Protein AF-A0A449D7B9-F1 (afdb_monomer)

Foldseek 3Di:
DDPVVVLLLVLFAPDCPPDDQQQAARGADPVVRDGPSHHPPDRRHNPVSSVVSVVSVVVVVVVVVVVVVVVVVVLVVCLVVLVVVLVVLVVVLCVLPDQLDPDPVCVPDPHDVVSVVVVCVSPDPVNVVVNVVSVVSNVVSCVSNVVPD

Mean predicted aligned error: 8.26 Å

Secondary structure (DSSP, 8-state):
--HHHHHHHTTTBS--TT--GGG---BEEGGGTEE--PPPSBTTB-HHHHHHHHHHHHHHHHHHHHHHHHHHHHHHHHHHHHHHHHHHHHHHHHHHHS-S-S-STTTSSS--HHHHHHHHHHTSHHHHHHHHHHHHHHHHHHHHHT---

Organism: NCBI:txid33889

pLDDT: mean 89.15, std 9.4, range [40.97, 97.44]

Radius of gyration: 30.22 Å; Cα contacts (8 Å, |Δi|>4): 121; chains: 1; bounding box: 60×28×74 Å

Structure (mmCIF, N/CA/C/O backbone):
data_AF-A0A449D7B9-F1
#
_entry.id   AF-A0A449D7B9-F1
#
loop_
_atom_site.group_PDB
_atom_site.id
_atom_site.type_symbol
_atom_site.label_atom_id
_atom_site.label_alt_id
_atom_site.label_comp_id
_atom_site.label_asym_id
_atom_site.label_entity_id
_atom_site.label_seq_id
_atom_site.pdbx_PDB_ins_code
_atom_site.Cartn_x
_atom_site.Cartn_y
_atom_site.Cartn_z
_atom_site.occupancy
_atom_site.B_iso_or_equiv
_atom_site.auth_seq_id
_atom_site.auth_comp_id
_atom_site.auth_asym_id
_atom_site.auth_atom_id
_atom_site.pdbx_PDB_model_num
ATOM 1 N N . MET A 1 1 ? -14.765 -16.360 24.801 1.00 65.31 1 MET A N 1
ATOM 2 C CA . MET A 1 1 ? -14.695 -14.981 24.267 1.00 65.31 1 MET A CA 1
ATOM 3 C C . MET A 1 1 ? -14.313 -15.069 22.791 1.00 65.31 1 MET A C 1
ATOM 5 O O . MET A 1 1 ? -13.550 -15.967 22.459 1.00 65.31 1 MET A O 1
ATOM 9 N N . ASN A 1 2 ? -14.913 -14.248 21.922 1.00 84.81 2 ASN A N 1
ATOM 10 C CA . ASN A 1 2 ? -14.867 -14.382 20.455 1.00 84.81 2 ASN A CA 1
ATOM 11 C C . ASN A 1 2 ? -13.773 -13.490 19.824 1.00 84.81 2 ASN A C 1
ATOM 13 O O . ASN A 1 2 ? -13.509 -12.395 20.321 1.00 84.81 2 ASN A O 1
ATOM 17 N N . GLU A 1 3 ? -13.187 -13.916 18.701 1.00 88.12 3 GLU A N 1
ATOM 18 C CA . GLU A 1 3 ? -12.237 -13.132 17.896 1.00 88.12 3 GLU A CA 1
ATOM 19 C C . GLU A 1 3 ? -12.826 -11.778 17.471 1.00 88.12 3 GLU A C 1
ATOM 21 O O . GLU A 1 3 ? -12.148 -10.753 17.535 1.00 88.12 3 GLU A O 1
ATOM 26 N N . HIS A 1 4 ? -14.113 -11.743 17.113 1.00 90.12 4 HIS A N 1
ATOM 27 C CA . HIS A 1 4 ? -14.801 -10.497 16.770 1.00 90.12 4 HIS A CA 1
ATOM 28 C C . HIS A 1 4 ? -14.760 -9.470 17.918 1.00 90.12 4 HIS A C 1
ATOM 30 O O . HIS A 1 4 ? -14.462 -8.294 17.701 1.00 90.12 4 HIS A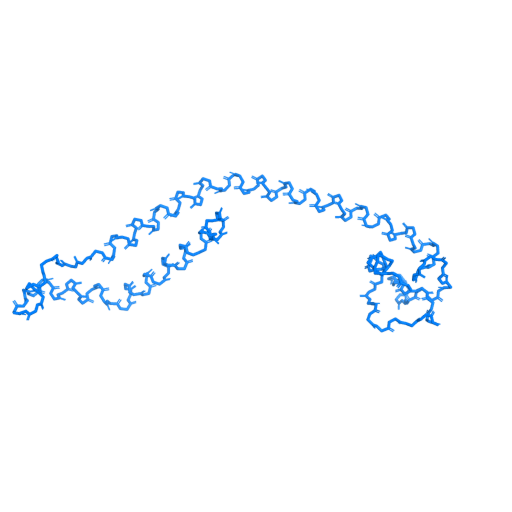 O 1
ATOM 36 N N . ASP A 1 5 ? -14.996 -9.916 19.154 1.00 90.88 5 ASP A N 1
ATOM 37 C CA . ASP A 1 5 ? -14.973 -9.042 20.332 1.00 90.88 5 ASP A CA 1
ATOM 38 C C . ASP A 1 5 ? -13.556 -8.566 20.657 1.00 90.88 5 ASP A C 1
ATOM 40 O O . ASP A 1 5 ? -13.369 -7.441 21.124 1.00 90.88 5 ASP A O 1
ATOM 44 N N . MET A 1 6 ? -12.550 -9.403 20.388 1.00 91.12 6 MET A N 1
ATOM 45 C CA . MET A 1 6 ? -11.144 -9.032 20.528 1.00 91.12 6 MET A CA 1
ATOM 46 C C . MET A 1 6 ? -10.753 -7.962 19.504 1.00 91.12 6 MET A C 1
ATOM 48 O O . MET A 1 6 ? -10.163 -6.949 19.875 1.00 91.12 6 MET A O 1
ATOM 52 N N . ARG A 1 7 ? -11.146 -8.123 18.233 1.00 92.69 7 ARG A N 1
ATOM 53 C CA . ARG A 1 7 ? -10.930 -7.110 17.185 1.00 92.69 7 ARG A CA 1
ATOM 54 C C . ARG A 1 7 ? -11.588 -5.783 17.540 1.00 92.69 7 ARG A C 1
ATOM 56 O O . ARG A 1 7 ? -10.984 -4.732 17.348 1.00 92.69 7 ARG A O 1
ATOM 63 N N . LEU A 1 8 ? -12.795 -5.829 18.103 1.00 94.50 8 LEU A N 1
ATOM 64 C CA . LEU A 1 8 ? -13.465 -4.634 18.600 1.00 94.50 8 LEU A CA 1
ATOM 65 C C . LEU A 1 8 ? -12.667 -3.985 19.744 1.00 94.50 8 LEU A C 1
ATOM 67 O O . LEU A 1 8 ? -12.449 -2.775 19.734 1.00 94.50 8 LEU A O 1
ATOM 71 N N . ALA A 1 9 ? -12.180 -4.776 20.704 1.00 93.19 9 ALA A N 1
ATOM 72 C CA . ALA A 1 9 ? -11.382 -4.284 21.828 1.00 93.19 9 ALA A CA 1
ATOM 73 C C . ALA A 1 9 ? -10.076 -3.593 21.408 1.00 93.19 9 ALA A C 1
ATOM 75 O O . ALA A 1 9 ? -9.705 -2.589 22.019 1.00 93.19 9 ALA A O 1
ATOM 76 N N . LEU A 1 10 ? -9.430 -4.043 20.329 1.00 94.38 10 LEU A N 1
ATOM 77 C CA . LEU A 1 10 ? -8.211 -3.423 19.791 1.00 94.38 10 LEU A CA 1
ATOM 78 C C . LEU A 1 10 ? -8.400 -1.965 19.335 1.00 94.38 10 LEU A C 1
ATOM 80 O O . LEU A 1 10 ? -7.425 -1.233 19.220 1.00 94.38 10 LEU A O 1
ATOM 84 N N . HIS A 1 11 ? -9.632 -1.488 19.136 1.00 94.81 11 HIS A N 1
ATOM 85 C CA . HIS A 1 11 ? -9.871 -0.067 18.850 1.00 94.81 11 HIS A CA 1
ATOM 86 C C . HIS A 1 11 ? -9.672 0.858 20.064 1.00 94.81 11 HIS A C 1
ATOM 88 O O . HIS A 1 11 ? -9.640 2.085 19.908 1.00 94.81 11 HIS A O 1
ATOM 94 N N . VAL A 1 12 ? -9.596 0.306 21.277 1.00 94.44 12 VAL A N 1
ATOM 95 C CA . VAL A 1 12 ? -9.486 1.071 22.534 1.00 94.44 12 VAL A CA 1
ATOM 96 C C . VAL A 1 12 ? -8.405 0.548 23.481 1.00 94.44 12 VAL A C 1
ATOM 98 O O . VAL A 1 12 ? -8.001 1.274 24.387 1.00 94.44 12 VAL A O 1
ATOM 101 N N . ALA A 1 13 ? -7.944 -0.687 23.304 1.00 92.38 13 ALA A N 1
ATOM 102 C CA . ALA A 1 13 ? -6.838 -1.264 24.056 1.00 92.38 13 ALA A CA 1
ATOM 103 C C . ALA A 1 13 ? -5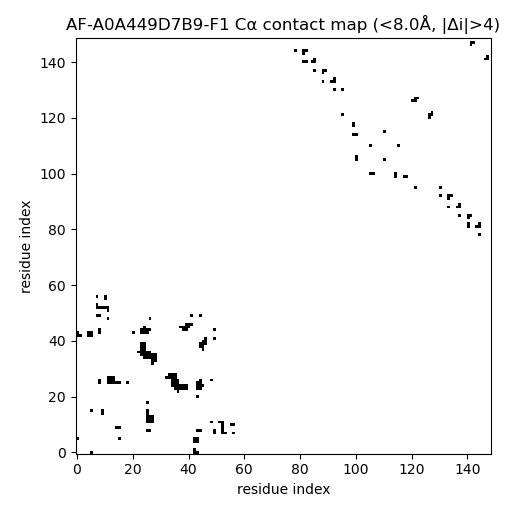.505 -1.018 23.334 1.00 92.38 13 ALA A C 1
ATOM 105 O O . ALA A 1 13 ? -5.441 -1.112 22.111 1.00 92.38 13 ALA A O 1
ATOM 106 N N . LEU A 1 14 ? -4.435 -0.749 24.089 1.00 84.19 14 LEU A N 1
ATOM 107 C CA . LEU A 1 14 ? -3.080 -0.664 23.523 1.00 84.19 14 LEU A CA 1
ATOM 108 C C . LEU A 1 14 ? -2.532 -2.044 23.147 1.00 84.19 14 LEU A C 1
ATOM 110 O O . LEU A 1 14 ? -1.877 -2.188 22.120 1.00 84.19 14 LEU A O 1
ATOM 114 N N . ARG A 1 15 ? -2.785 -3.053 23.989 1.00 82.19 15 ARG A N 1
ATOM 115 C CA . ARG A 1 15 ? -2.367 -4.445 23.787 1.00 82.19 15 ARG A CA 1
ATOM 116 C C . ARG A 1 15 ? -3.401 -5.390 24.386 1.00 82.19 15 ARG A C 1
ATOM 118 O O . ARG A 1 15 ? -3.997 -5.076 25.414 1.00 82.19 15 ARG A O 1
ATOM 125 N N . MET A 1 16 ? -3.586 -6.539 23.744 1.00 83.25 16 MET A N 1
ATOM 126 C CA . MET A 1 16 ? -4.488 -7.607 24.198 1.00 83.25 16 MET A CA 1
ATOM 127 C C . MET A 1 16 ? -3.760 -8.935 24.453 1.00 83.25 16 MET A C 1
ATOM 129 O O . MET A 1 16 ? -4.358 -9.835 25.033 1.00 83.25 16 MET A O 1
ATOM 133 N N . ASP A 1 17 ? -2.485 -9.040 24.067 1.00 81.62 17 ASP A N 1
ATOM 134 C CA . ASP A 1 17 ? -1.690 -10.278 24.106 1.00 81.62 17 ASP A CA 1
ATOM 135 C C . ASP A 1 17 ? -1.604 -10.884 25.520 1.00 81.62 17 ASP A C 1
ATOM 137 O O . ASP A 1 17 ? -1.747 -12.090 25.690 1.00 81.62 17 ASP A O 1
ATOM 141 N N . ASP A 1 18 ? -1.464 -10.032 26.543 1.00 76.56 18 ASP A N 1
ATOM 142 C CA . ASP A 1 18 ? -1.348 -10.430 27.955 1.00 76.56 18 ASP A CA 1
ATOM 143 C C . ASP A 1 18 ? -2.668 -10.275 28.735 1.00 76.56 18 ASP A C 1
ATOM 145 O O . ASP A 1 18 ? -2.687 -10.202 29.970 1.00 76.56 18 ASP A O 1
ATOM 149 N N . TYR A 1 19 ? -3.801 -10.166 28.033 1.00 82.81 19 TYR A N 1
ATOM 150 C CA . TYR A 1 19 ? -5.084 -9.913 28.675 1.00 82.81 19 TYR A CA 1
ATOM 151 C C . 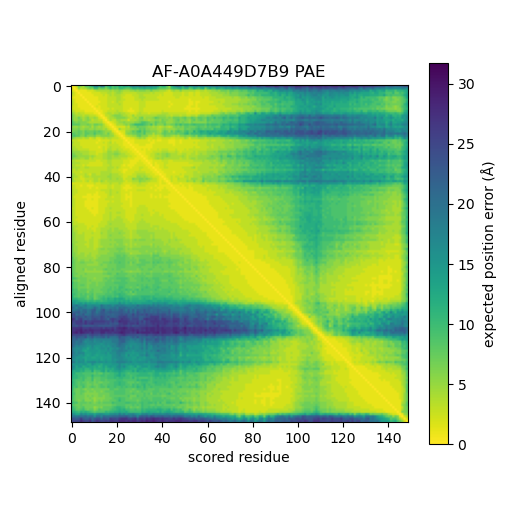TYR A 1 19 ? -5.548 -11.093 29.538 1.00 82.81 19 TYR A C 1
ATOM 153 O O . TYR A 1 19 ? -5.677 -12.227 29.075 1.00 82.81 19 TYR A O 1
ATOM 161 N N . ARG A 1 20 ? -5.909 -10.801 30.792 1.00 80.62 20 ARG A N 1
ATOM 162 C CA . ARG A 1 20 ? -6.582 -11.739 31.696 1.00 80.62 20 ARG A CA 1
ATOM 163 C C . ARG A 1 20 ? -7.938 -11.174 32.087 1.00 80.62 20 ARG A C 1
ATOM 165 O O . ARG A 1 20 ? -8.032 -9.997 32.417 1.00 80.62 20 ARG A O 1
ATOM 172 N N . VAL A 1 21 ? -8.963 -12.028 32.124 1.00 72.56 21 VAL A N 1
ATOM 173 C CA . VAL A 1 21 ? -10.344 -11.639 32.480 1.00 72.56 21 VAL A CA 1
ATOM 174 C C . VAL A 1 21 ? -10.397 -10.901 33.824 1.00 72.56 21 VAL A C 1
ATOM 176 O O . VAL A 1 21 ? -11.084 -9.893 33.945 1.00 72.56 21 VAL A O 1
ATOM 179 N N . GLY A 1 22 ? -9.590 -11.330 34.802 1.00 78.38 22 GLY A N 1
ATOM 180 C CA . GLY A 1 22 ? -9.501 -10.690 36.120 1.00 78.38 22 GLY A CA 1
ATOM 181 C C . GLY A 1 22 ? -8.917 -9.269 36.131 1.00 78.38 22 GLY A C 1
ATOM 182 O O . GLY A 1 22 ? -9.039 -8.582 37.138 1.00 78.38 22 GLY A O 1
ATOM 183 N N . ASN A 1 23 ? -8.318 -8.798 35.032 1.00 83.50 23 ASN A N 1
ATOM 184 C CA . ASN A 1 23 ? -7.779 -7.436 34.927 1.00 83.50 23 ASN A CA 1
ATOM 185 C C . ASN A 1 23 ? -8.865 -6.399 34.578 1.00 83.50 23 ASN A C 1
ATOM 187 O O . ASN A 1 23 ? -8.574 -5.204 34.495 1.00 83.50 23 ASN A O 1
ATOM 191 N N . GLY A 1 24 ? -10.105 -6.837 34.336 1.00 91.25 24 GLY A N 1
ATOM 192 C CA . GLY A 1 24 ? -11.217 -5.974 33.956 1.00 91.25 24 GLY A CA 1
ATOM 193 C C . GLY A 1 24 ? -11.109 -5.468 32.516 1.00 91.25 24 GLY A C 1
ATOM 194 O O . GLY A 1 24 ? -10.585 -6.142 31.639 1.00 91.25 24 GLY A O 1
ATOM 195 N N . CYS A 1 25 ? -11.638 -4.283 32.226 1.00 93.44 25 CYS A N 1
ATOM 196 C CA . CYS A 1 25 ? -11.639 -3.703 30.885 1.00 93.44 25 CYS A CA 1
ATOM 197 C C . CYS A 1 25 ? -10.224 -3.230 30.469 1.00 93.44 25 CYS A C 1
ATOM 199 O O . CYS A 1 25 ? -9.673 -2.347 31.137 1.00 93.44 25 CYS A O 1
ATOM 201 N N . PRO A 1 26 ? -9.674 -3.711 29.332 1.00 93.50 26 PRO A N 1
ATOM 202 C CA . PRO A 1 26 ? -8.315 -3.416 28.862 1.00 93.50 26 PRO A CA 1
ATOM 203 C C . PRO A 1 26 ? -8.177 -2.087 28.109 1.00 93.50 26 PRO A C 1
ATOM 205 O O . PRO A 1 26 ? -7.128 -1.803 27.537 1.00 93.50 26 PRO A O 1
ATOM 208 N N . ALA A 1 27 ? -9.229 -1.268 28.056 1.00 94.12 27 ALA A N 1
ATOM 209 C CA . ALA A 1 27 ? -9.158 0.015 27.369 1.00 94.12 27 ALA A CA 1
ATOM 210 C C . ALA A 1 27 ? -8.134 0.937 28.045 1.00 94.12 27 ALA A C 1
ATOM 212 O O . ALA A 1 27 ? -8.167 1.107 29.269 1.00 94.12 27 ALA A O 1
ATOM 213 N N . TRP A 1 28 ? -7.263 1.547 27.243 1.00 94.25 28 TRP A N 1
ATOM 214 C CA . TRP A 1 28 ? -6.289 2.524 27.713 1.00 94.25 28 TRP A CA 1
ATOM 215 C C . TRP A 1 28 ? -6.926 3.908 27.804 1.00 94.25 28 TRP A C 1
ATOM 217 O O . TRP A 1 28 ? -7.579 4.374 26.869 1.00 94.25 28 TRP A O 1
ATOM 227 N N . ILE A 1 29 ? -6.745 4.564 28.945 1.00 93.31 29 ILE A N 1
ATOM 228 C CA . ILE A 1 29 ? -7.228 5.918 29.193 1.00 93.31 29 ILE A CA 1
ATOM 229 C C . ILE A 1 29 ? -6.011 6.837 29.191 1.00 93.31 29 ILE A C 1
ATOM 231 O O . ILE A 1 29 ? -5.338 6.958 30.210 1.00 93.31 29 ILE A O 1
ATOM 235 N N . GLU A 1 30 ? -5.753 7.497 28.060 1.00 90.94 30 GLU A N 1
ATOM 236 C CA . GLU A 1 30 ? -4.596 8.392 27.884 1.00 90.94 30 GLU A CA 1
ATOM 237 C C . GLU A 1 30 ? -4.530 9.474 28.965 1.00 90.94 30 GLU A C 1
ATOM 239 O O . GLU A 1 30 ? -3.491 9.664 29.579 1.00 90.94 30 GLU A O 1
ATOM 244 N N . SER A 1 31 ? -5.661 10.110 29.286 1.00 92.62 31 SER A N 1
ATOM 245 C CA . SER A 1 31 ? -5.720 11.196 30.277 1.00 92.62 31 SER A CA 1
ATOM 246 C C . SER A 1 31 ? -5.353 10.779 31.705 1.00 92.62 31 SER A C 1
ATOM 248 O O . SER A 1 31 ? -5.163 11.635 32.559 1.00 92.62 31 SER A O 1
ATOM 250 N N . ALA A 1 32 ? -5.377 9.481 31.998 1.00 91.69 32 ALA A N 1
ATOM 251 C CA . ALA A 1 32 ? -5.078 8.934 33.316 1.00 91.69 32 ALA A CA 1
ATOM 252 C C . ALA A 1 32 ? -3.895 7.956 33.276 1.00 91.69 32 ALA A C 1
ATOM 254 O O . ALA A 1 32 ? -3.646 7.298 34.283 1.00 91.69 32 ALA A O 1
ATOM 255 N N . GLU A 1 33 ? -3.246 7.822 32.112 1.00 92.19 33 GLU A N 1
ATOM 256 C CA . GLU A 1 33 ? -2.115 6.929 31.837 1.00 92.19 33 GLU A CA 1
ATOM 257 C C . GLU A 1 33 ? -2.282 5.524 32.433 1.00 92.19 33 GLU A C 1
ATOM 259 O O . GLU A 1 33 ? -1.372 4.950 33.032 1.00 92.19 33 GLU A O 1
ATOM 264 N N . ARG A 1 34 ? -3.487 4.958 32.306 1.00 91.19 34 ARG A N 1
ATOM 265 C CA . ARG A 1 34 ? -3.808 3.655 32.899 1.00 91.19 34 ARG A CA 1
ATOM 266 C C . ARG A 1 34 ? -4.861 2.883 32.126 1.00 91.19 34 ARG A C 1
ATOM 268 O O . ARG A 1 34 ? -5.663 3.445 31.376 1.00 91.19 34 ARG A O 1
ATOM 275 N N . LEU A 1 35 ? -4.926 1.583 32.405 1.00 91.44 35 LEU A N 1
ATOM 276 C CA . LEU A 1 35 ? -6.035 0.732 31.984 1.00 91.44 35 LEU A CA 1
ATOM 277 C C . LEU A 1 35 ? -7.316 1.080 32.754 1.00 91.44 35 LEU A C 1
ATOM 279 O O . LEU A 1 35 ? -7.296 1.507 33.915 1.00 91.44 35 LEU A O 1
ATOM 283 N N . CYS A 1 36 ? -8.458 0.883 32.100 1.00 92.81 36 CYS A N 1
ATOM 284 C CA . CYS A 1 36 ? -9.758 1.150 32.694 1.00 92.81 36 CYS A CA 1
ATOM 285 C C . CYS A 1 36 ? -10.035 0.260 33.913 1.00 92.81 36 CYS A C 1
ATOM 287 O O . CYS A 1 36 ? -10.502 0.782 34.927 1.00 92.81 36 CYS A O 1
ATOM 289 N N . GLY A 1 37 ? -9.819 -1.053 33.789 1.00 91.44 37 GLY A N 1
ATOM 290 C CA . GLY A 1 37 ? -9.971 -2.037 34.869 1.00 91.44 37 GLY A CA 1
ATOM 291 C C . GLY A 1 37 ? -11.405 -2.298 35.349 1.00 91.44 37 GLY A C 1
ATOM 292 O O . GLY A 1 37 ? -11.608 -3.082 36.264 1.00 91.44 37 GLY A O 1
ATOM 293 N N . LYS A 1 38 ? -12.424 -1.656 34.758 1.00 93.56 38 LYS A N 1
ATOM 294 C CA . LYS A 1 38 ? -13.836 -1.879 35.127 1.00 93.56 38 LYS A CA 1
ATOM 295 C C . LYS A 1 38 ? -14.336 -3.237 34.653 1.00 93.56 38 LYS A C 1
ATOM 297 O O . LYS A 1 38 ? -13.915 -3.676 33.588 1.00 93.56 38 LYS A O 1
ATOM 302 N N . GLU A 1 39 ? -15.308 -3.808 35.358 1.00 93.12 39 GLU A N 1
ATOM 303 C CA . GLU A 1 39 ? -15.916 -5.088 34.987 1.00 93.12 39 GLU A CA 1
ATOM 304 C C . GLU A 1 39 ? -16.379 -5.103 33.512 1.00 93.12 39 GLU A C 1
ATOM 306 O O . GLU A 1 39 ? -17.099 -4.185 33.075 1.00 93.12 39 GLU A O 1
ATOM 311 N N . PRO A 1 40 ? -15.938 -6.088 32.710 1.00 91.56 40 PRO A N 1
ATOM 312 C CA . PRO A 1 40 ? -16.407 -6.266 31.348 1.00 91.56 40 PRO A CA 1
ATOM 313 C C . PRO A 1 40 ? -17.885 -6.655 31.343 1.00 91.56 40 PRO A C 1
ATOM 315 O O . PRO A 1 40 ? -18.310 -7.569 32.035 1.00 91.56 40 PRO A O 1
ATOM 318 N N . VAL A 1 41 ? -18.684 -5.956 30.539 1.00 89.19 41 VAL A N 1
ATOM 319 C CA . VAL A 1 41 ? -20.124 -6.244 30.392 1.00 89.19 41 VAL A CA 1
ATOM 320 C C . VAL A 1 41 ? -20.413 -6.844 29.017 1.00 89.19 41 VAL A C 1
ATOM 322 O O . VAL A 1 41 ? -21.380 -7.579 28.844 1.00 89.19 41 VAL A O 1
ATOM 325 N N 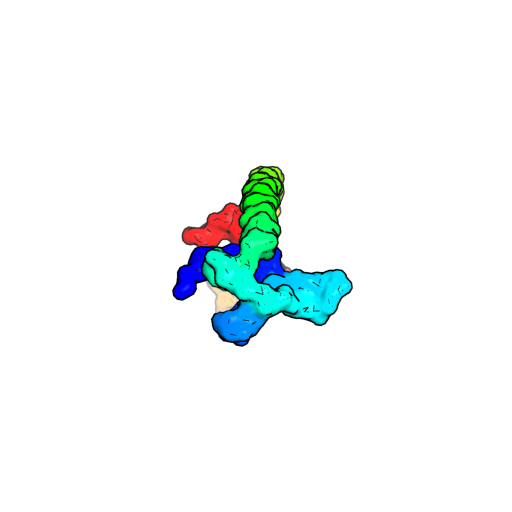. ARG A 1 42 ? -19.586 -6.526 28.012 1.00 86.88 42 ARG A N 1
ATOM 326 C CA . ARG A 1 42 ? -19.751 -6.979 26.628 1.00 86.88 42 ARG A CA 1
ATOM 327 C C . ARG A 1 42 ? -18.409 -7.443 26.083 1.00 86.88 42 ARG A C 1
ATOM 329 O O . ARG A 1 42 ? -17.557 -6.620 25.735 1.00 86.88 42 ARG A O 1
ATOM 336 N N . GLY A 1 43 ? -18.227 -8.760 26.032 1.00 88.88 43 GLY A N 1
ATOM 337 C CA . GLY A 1 43 ? -16.953 -9.370 25.663 1.00 88.88 43 GLY A CA 1
ATOM 338 C C . GLY A 1 43 ? -15.846 -8.917 26.616 1.00 88.88 43 GLY A C 1
ATOM 339 O O . GLY A 1 43 ? -15.959 -9.077 27.825 1.00 88.88 43 GLY A O 1
ATOM 340 N N . TYR A 1 44 ? -14.803 -8.297 26.067 1.00 90.75 44 TYR A N 1
ATOM 341 C CA . TYR A 1 44 ? -13.639 -7.818 26.819 1.00 90.75 44 TYR A CA 1
ATOM 342 C C . TYR A 1 44 ? -13.820 -6.420 27.440 1.00 90.75 44 TYR A C 1
ATOM 344 O O . TYR A 1 44 ? -12.964 -5.960 28.193 1.00 90.75 44 TYR A O 1
ATOM 352 N N . LEU A 1 45 ? -14.893 -5.691 27.111 1.00 93.56 45 LEU A N 1
ATOM 353 C CA . LEU A 1 45 ? -15.015 -4.262 27.416 1.00 93.56 45 LEU A CA 1
ATOM 354 C C . LEU A 1 45 ? -16.146 -3.952 28.402 1.00 93.56 45 LEU A C 1
ATOM 356 O O . LEU A 1 45 ? -17.211 -4.573 28.402 1.00 93.56 45 LEU A O 1
ATOM 360 N N . CYS A 1 46 ? -15.954 -2.898 29.199 1.00 94.81 46 CYS A N 1
ATOM 361 C CA . CYS A 1 46 ? -17.055 -2.272 29.927 1.00 94.81 46 CYS A CA 1
ATOM 362 C C . CYS A 1 46 ? -17.955 -1.484 28.953 1.00 94.81 46 CYS A C 1
ATOM 364 O O . CYS A 1 46 ? -17.516 -1.077 27.874 1.00 94.81 46 CYS A O 1
ATOM 366 N N . ASN A 1 47 ? -19.208 -1.215 29.336 1.00 95.50 47 ASN A N 1
ATOM 367 C CA . ASN A 1 47 ? -20.215 -0.623 28.440 1.00 95.50 47 ASN A CA 1
ATOM 368 C C . ASN A 1 47 ? -19.754 0.686 27.755 1.00 95.50 47 ASN A C 1
ATOM 370 O O . ASN A 1 47 ? -19.957 0.884 26.558 1.00 95.50 47 ASN A O 1
ATOM 374 N N . ARG A 1 48 ? -19.055 1.565 28.491 1.00 95.56 48 ARG A N 1
ATOM 375 C CA . ARG A 1 48 ? -18.512 2.822 27.942 1.00 95.56 48 ARG A CA 1
ATOM 376 C C . ARG A 1 48 ? -17.515 2.563 26.812 1.00 95.56 48 ARG A C 1
ATOM 378 O O . ARG A 1 48 ? -17.637 3.157 25.745 1.00 95.56 48 ARG A O 1
ATOM 385 N N . HIS A 1 49 ? -16.528 1.703 27.052 1.00 96.12 49 HIS A N 1
ATOM 386 C CA . HIS A 1 49 ? -15.468 1.448 26.079 1.00 96.12 49 HIS A CA 1
ATOM 387 C C . HIS A 1 49 ? -15.940 0.585 24.918 1.00 96.12 49 HIS A C 1
ATOM 389 O O . HIS A 1 49 ? -15.458 0.781 23.810 1.00 96.12 49 HIS A O 1
ATOM 395 N N . HIS A 1 50 ? -16.938 -0.272 25.131 1.00 96.44 50 HIS A N 1
ATOM 396 C CA . HIS A 1 50 ? -17.626 -0.956 24.043 1.00 96.44 50 HIS A CA 1
ATOM 397 C C . HIS A 1 50 ? -18.238 0.046 23.053 1.00 96.44 50 HIS A C 1
ATOM 399 O O . HIS A 1 50 ? -17.944 -0.009 21.863 1.00 96.44 50 HIS A O 1
ATOM 405 N N . ASN A 1 51 ? -19.000 1.033 23.535 1.00 96.38 51 ASN A N 1
ATOM 406 C CA . ASN A 1 51 ? -19.607 2.042 22.659 1.00 96.38 51 ASN A CA 1
ATOM 407 C C . ASN A 1 51 ? -18.562 2.906 21.933 1.00 96.38 51 ASN A C 1
ATOM 409 O O . ASN A 1 51 ? -18.750 3.258 20.770 1.00 96.38 51 ASN A O 1
ATOM 413 N N . VAL A 1 52 ? -17.452 3.246 22.598 1.00 96.50 52 VAL A N 1
ATOM 414 C CA . VAL A 1 52 ? -16.339 3.972 21.959 1.00 96.50 52 VAL A CA 1
ATOM 415 C C . VAL A 1 52 ? -15.674 3.115 20.882 1.00 96.50 52 VAL A C 1
ATOM 417 O O . VAL A 1 52 ? -15.415 3.616 19.791 1.00 96.50 52 VAL A O 1
ATOM 420 N N . ALA A 1 53 ? -15.431 1.834 21.163 1.00 96.75 53 ALA A N 1
ATOM 421 C CA . ALA A 1 53 ? -14.836 0.903 20.215 1.00 96.75 53 ALA A CA 1
ATOM 422 C C . ALA A 1 53 ? -15.700 0.739 18.958 1.00 96.75 53 ALA A C 1
ATOM 424 O O . ALA A 1 53 ? -15.172 0.849 17.857 1.00 96.75 53 ALA A O 1
ATOM 425 N N . VAL A 1 54 ? -17.022 0.589 19.108 1.00 96.69 54 VAL A N 1
ATOM 426 C CA . VAL A 1 54 ? -17.959 0.495 17.972 1.00 96.69 54 VAL A CA 1
ATOM 427 C C . VAL A 1 54 ? -17.891 1.748 17.097 1.00 96.69 54 VAL A C 1
ATOM 429 O O . VAL A 1 54 ? -17.749 1.645 15.881 1.00 96.69 54 VAL A O 1
ATOM 432 N N . LYS A 1 55 ? -17.906 2.943 17.704 1.00 97.06 55 LYS A N 1
ATOM 433 C CA . LYS A 1 55 ? -17.783 4.205 16.954 1.00 97.06 55 LYS A CA 1
ATOM 434 C C . LYS A 1 55 ? -16.445 4.317 16.217 1.00 97.06 55 LYS A C 1
ATOM 436 O O . LYS A 1 55 ? -16.406 4.752 15.070 1.00 97.06 55 LYS A O 1
ATOM 441 N N . ARG A 1 56 ? -15.340 3.926 16.863 1.00 97.12 56 ARG A N 1
ATOM 442 C CA . ARG A 1 56 ? -14.002 3.930 16.246 1.00 97.12 56 ARG A CA 1
ATOM 443 C C . ARG A 1 56 ? -13.900 2.923 15.103 1.00 97.12 56 ARG A C 1
ATOM 445 O O . ARG A 1 56 ? -13.296 3.245 14.086 1.00 97.12 56 ARG A O 1
ATOM 452 N N . GLN A 1 57 ? -14.509 1.750 15.248 1.00 96.94 57 GLN A N 1
ATOM 453 C CA . GLN A 1 57 ? -14.571 0.740 14.196 1.00 96.94 57 GLN A CA 1
ATOM 454 C C . GLN A 1 57 ? -15.323 1.263 12.971 1.00 96.94 57 GLN A C 1
ATOM 456 O O . GLN A 1 57 ? -14.806 1.175 11.863 1.00 96.94 57 GLN A O 1
ATOM 461 N N . GLN A 1 58 ? -16.506 1.851 13.166 1.00 96.62 58 GLN A N 1
ATOM 462 C CA . GLN A 1 58 ? -17.295 2.442 12.080 1.00 96.62 58 GLN A CA 1
ATOM 463 C C . GLN A 1 58 ? -16.498 3.514 11.331 1.00 96.62 58 GLN A C 1
ATOM 465 O O . GLN A 1 58 ? -16.338 3.424 10.117 1.00 96.62 58 GLN A O 1
ATOM 470 N N . LYS A 1 59 ? -15.884 4.450 12.065 1.00 97.06 59 LYS A N 1
ATOM 471 C CA . LYS A 1 59 ? -15.018 5.474 11.472 1.00 97.06 59 LYS A CA 1
ATOM 472 C C . LYS A 1 59 ? -13.835 4.868 10.706 1.00 97.06 59 LYS A C 1
ATOM 474 O O . LYS A 1 59 ? -13.518 5.310 9.607 1.00 97.06 59 LYS A O 1
ATOM 479 N N . ALA A 1 60 ? -13.190 3.838 11.253 1.00 95.44 60 ALA A N 1
ATOM 480 C CA . ALA A 1 60 ? -12.077 3.168 10.584 1.00 95.44 60 ALA A CA 1
ATOM 481 C C . ALA A 1 60 ? -12.505 2.491 9.269 1.00 95.44 60 ALA A C 1
ATOM 483 O O . ALA A 1 60 ? -11.739 2.506 8.304 1.00 95.44 60 ALA A O 1
ATOM 484 N N . LEU A 1 61 ? -13.716 1.924 9.216 1.00 95.94 61 LEU A N 1
ATOM 485 C CA . LEU A 1 61 ? -14.291 1.346 7.998 1.00 95.94 61 LEU A CA 1
ATOM 486 C C . LEU A 1 61 ? -14.590 2.423 6.947 1.00 95.94 61 LEU A C 1
ATOM 488 O O . LEU A 1 61 ? -14.243 2.241 5.781 1.00 95.94 61 LEU A O 1
ATOM 492 N N . GLU A 1 62 ? -15.163 3.556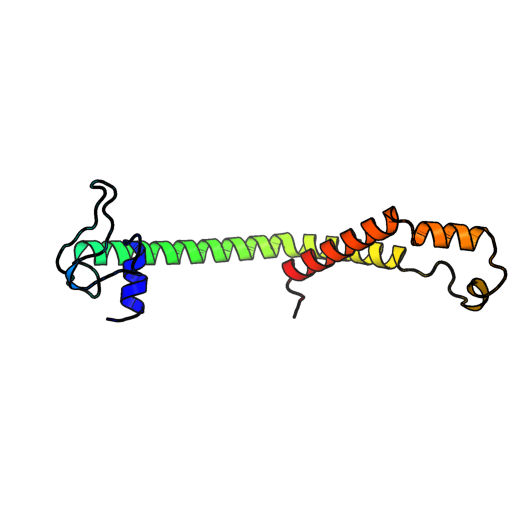 7.354 1.00 96.00 62 GLU A N 1
ATOM 493 C CA . GLU A 1 62 ? -15.408 4.706 6.472 1.00 96.00 62 GLU A CA 1
ATOM 494 C C . GLU A 1 62 ? -14.097 5.249 5.884 1.00 96.00 62 GLU A C 1
ATOM 496 O O . GLU A 1 62 ? -13.966 5.403 4.669 1.00 96.00 62 GLU A O 1
ATOM 501 N N . GLU A 1 63 ? -13.076 5.459 6.720 1.00 95.81 63 GLU A N 1
ATOM 502 C CA . GLU A 1 63 ? -11.749 5.894 6.274 1.00 95.81 63 GLU A CA 1
ATOM 503 C C . GLU A 1 63 ? -11.067 4.861 5.368 1.00 95.81 63 GLU A C 1
ATOM 505 O O . GLU A 1 63 ? -10.364 5.220 4.423 1.00 95.81 63 GLU A O 1
ATOM 510 N N . ALA A 1 64 ? -11.233 3.565 5.646 1.00 95.00 64 ALA A N 1
ATOM 511 C CA . ALA A 1 64 ? -10.712 2.506 4.788 1.00 95.00 64 ALA A CA 1
ATOM 512 C C . ALA A 1 64 ? -11.376 2.530 3.404 1.00 95.00 64 ALA A C 1
ATOM 514 O O . ALA A 1 64 ? -10.666 2.437 2.403 1.00 95.00 64 ALA A O 1
ATOM 515 N N . ALA A 1 65 ? -12.696 2.721 3.341 1.00 94.94 65 ALA A N 1
ATOM 516 C CA . ALA A 1 65 ? -13.430 2.837 2.086 1.00 94.94 65 ALA A CA 1
ATOM 517 C C . ALA A 1 65 ? -12.999 4.073 1.280 1.00 94.94 65 ALA A C 1
ATOM 519 O O . ALA A 1 65 ? -12.738 3.962 0.082 1.00 94.94 65 ALA A O 1
ATOM 520 N N . THR A 1 66 ? -12.849 5.233 1.928 1.00 96.00 66 THR A N 1
ATOM 521 C CA . THR A 1 66 ? -12.353 6.455 1.272 1.00 96.00 66 THR A CA 1
ATOM 522 C C . THR A 1 66 ? -10.937 6.261 0.735 1.00 96.00 66 THR A C 1
ATOM 524 O O . THR A 1 66 ? -10.700 6.488 -0.449 1.00 96.00 66 THR A O 1
ATOM 527 N N . ARG A 1 67 ? -10.014 5.731 1.551 1.00 95.00 67 ARG A N 1
ATOM 528 C CA . ARG A 1 67 ? -8.640 5.437 1.110 1.00 95.00 67 ARG A CA 1
ATOM 529 C C . ARG A 1 67 ? -8.599 4.438 -0.043 1.00 95.00 67 ARG A C 1
ATOM 531 O O . ARG A 1 67 ? -7.746 4.564 -0.914 1.00 95.00 67 ARG A O 1
ATOM 538 N N . ALA A 1 68 ? -9.479 3.437 -0.057 1.00 94.31 68 ALA A N 1
ATOM 539 C CA . ALA A 1 68 ? -9.561 2.484 -1.160 1.00 94.31 68 ALA A CA 1
ATOM 540 C C . ALA A 1 68 ? -9.969 3.181 -2.469 1.00 94.31 68 ALA A C 1
ATOM 542 O O . ALA A 1 68 ? -9.286 3.011 -3.478 1.00 94.31 68 ALA A O 1
ATOM 543 N N . ARG A 1 69 ? -10.999 4.038 -2.428 1.00 94.00 69 ARG A N 1
ATOM 544 C CA . ARG A 1 69 ? -11.445 4.837 -3.585 1.00 94.00 69 ARG A CA 1
ATOM 545 C C . ARG A 1 69 ? -10.362 5.789 -4.086 1.00 94.00 69 ARG A C 1
ATOM 547 O O . ARG A 1 69 ? -10.134 5.887 -5.286 1.00 94.00 69 ARG A O 1
ATOM 554 N N . GLU A 1 70 ? -9.662 6.468 -3.179 1.00 94.62 70 GLU A N 1
ATOM 555 C CA . GLU A 1 70 ? -8.553 7.360 -3.535 1.00 94.62 70 GLU A CA 1
ATOM 556 C C . GLU A 1 70 ? -7.396 6.604 -4.195 1.00 94.62 70 GLU A C 1
ATOM 558 O O . GLU A 1 70 ? -6.848 7.071 -5.194 1.00 94.62 70 GLU A O 1
ATOM 563 N N . ARG A 1 71 ? -7.038 5.420 -3.678 1.00 92.19 71 ARG A N 1
ATOM 564 C CA . ARG A 1 71 ? -6.009 4.560 -4.286 1.00 92.19 71 ARG A CA 1
ATOM 565 C C . ARG A 1 71 ? -6.417 4.089 -5.675 1.00 92.19 71 ARG A C 1
ATOM 567 O O . ARG A 1 71 ? -5.581 4.097 -6.574 1.00 92.19 71 ARG A O 1
ATOM 574 N N . GLU A 1 72 ? -7.672 3.691 -5.854 1.00 92.62 72 GLU A N 1
ATOM 575 C CA . GLU A 1 72 ? -8.204 3.273 -7.151 1.00 92.62 72 GLU A CA 1
ATOM 576 C C . GLU A 1 72 ? -8.183 4.428 -8.159 1.00 92.62 72 GLU A C 1
ATOM 578 O O . GLU A 1 72 ? -7.645 4.278 -9.254 1.00 92.62 72 GLU A O 1
ATOM 583 N N . ALA A 1 73 ? -8.655 5.613 -7.764 1.00 94.62 73 ALA A N 1
ATOM 584 C CA . ALA A 1 73 ? -8.614 6.809 -8.602 1.00 94.62 73 ALA A CA 1
ATOM 585 C C . ALA A 1 73 ? -7.173 7.225 -8.949 1.00 94.62 73 ALA A C 1
ATOM 587 O O . ALA A 1 73 ? -6.869 7.563 -10.096 1.00 94.62 73 ALA A O 1
ATOM 588 N N . TYR A 1 74 ? -6.257 7.166 -7.977 1.00 93.44 74 TYR A N 1
ATOM 589 C CA . TYR A 1 74 ? -4.835 7.422 -8.199 1.00 93.44 74 TYR A CA 1
ATOM 590 C C . TYR A 1 74 ? -4.239 6.431 -9.202 1.00 93.44 74 TYR A C 1
ATOM 592 O O . TYR A 1 74 ? -3.558 6.850 -10.140 1.00 93.44 74 TYR A O 1
ATOM 600 N N . ARG A 1 75 ? -4.526 5.134 -9.031 1.00 93.00 75 ARG A N 1
ATOM 601 C CA . ARG A 1 75 ? -4.085 4.069 -9.936 1.00 93.00 75 ARG A CA 1
ATOM 602 C C . ARG A 1 75 ? -4.624 4.304 -11.340 1.00 93.00 75 ARG A C 1
ATOM 604 O O . ARG A 1 75 ? -3.833 4.305 -12.271 1.00 93.00 75 ARG A O 1
ATOM 611 N N . ALA A 1 76 ? -5.917 4.579 -11.497 1.00 93.12 76 ALA A N 1
ATOM 612 C CA . ALA A 1 76 ? -6.525 4.860 -12.797 1.00 93.12 76 ALA A CA 1
ATOM 613 C C . ALA A 1 76 ? -5.846 6.043 -13.509 1.00 93.12 76 ALA A C 1
ATOM 615 O O . ALA A 1 76 ? -5.561 5.970 -14.702 1.00 93.12 76 ALA A O 1
ATOM 616 N N . ARG A 1 77 ? -5.509 7.106 -12.765 1.00 95.44 77 ARG A N 1
ATOM 617 C CA . ARG A 1 77 ? -4.792 8.271 -13.301 1.00 95.44 77 ARG A CA 1
ATOM 618 C C . ARG A 1 77 ? -3.345 7.957 -13.697 1.00 95.44 77 ARG A C 1
ATOM 620 O O . ARG A 1 77 ? -2.862 8.509 -14.679 1.00 95.44 77 ARG A O 1
ATOM 627 N N . LYS A 1 78 ? -2.640 7.129 -12.921 1.00 95.50 78 LYS A N 1
ATOM 628 C CA . LYS A 1 78 ? -1.211 6.827 -13.121 1.00 95.50 78 LYS A CA 1
ATOM 629 C C . LYS A 1 78 ? -0.932 5.648 -14.047 1.00 95.50 78 LYS A C 1
ATOM 631 O O . LYS A 1 78 ? 0.140 5.592 -14.634 1.00 95.50 78 LYS A O 1
ATOM 636 N N . LEU A 1 79 ? -1.897 4.757 -14.239 1.00 94.81 79 LEU A N 1
ATOM 637 C CA . LEU A 1 79 ? -1.783 3.601 -15.122 1.00 94.81 79 LEU A CA 1
ATOM 638 C C . LEU A 1 79 ? -1.268 3.933 -16.538 1.00 94.81 79 LEU A C 1
ATOM 640 O O . LEU A 1 79 ? -0.349 3.247 -16.981 1.00 94.81 79 LEU A O 1
ATOM 644 N N . PRO A 1 80 ? -1.785 4.952 -17.260 1.00 95.94 80 PRO A N 1
ATOM 645 C CA . PRO A 1 80 ? -1.266 5.274 -18.591 1.00 95.94 80 PRO A CA 1
ATOM 646 C C . PRO A 1 80 ? 0.187 5.765 -18.560 1.00 95.94 80 PRO A C 1
ATOM 648 O O . PRO A 1 80 ? 0.959 5.435 -19.454 1.00 95.94 80 PRO A O 1
ATOM 651 N N . GLU A 1 81 ? 0.574 6.515 -17.526 1.00 95.94 81 GLU A N 1
ATOM 652 C CA . GLU A 1 81 ? 1.948 6.994 -17.335 1.00 95.94 81 GLU A CA 1
ATOM 653 C C . GLU A 1 81 ? 2.905 5.826 -17.084 1.00 95.94 81 GLU A C 1
ATOM 655 O O . GLU A 1 81 ? 3.935 5.732 -17.746 1.00 95.94 81 GLU A O 1
ATOM 660 N N . TRP A 1 82 ? 2.539 4.894 -16.198 1.00 96.62 82 TRP A N 1
ATOM 661 C CA . TRP A 1 82 ? 3.343 3.700 -15.925 1.00 96.62 82 TRP A CA 1
ATOM 662 C C . TRP A 1 82 ? 3.492 2.806 -17.153 1.00 96.62 82 TRP A C 1
ATOM 664 O O . TRP A 1 82 ? 4.593 2.339 -17.423 1.00 96.62 82 TRP A O 1
ATOM 674 N N . LYS A 1 83 ? 2.421 2.612 -17.934 1.00 95.81 83 LYS A N 1
ATOM 675 C CA . LYS A 1 83 ? 2.489 1.860 -19.197 1.00 95.81 83 LYS A CA 1
ATOM 676 C C . LYS A 1 83 ? 3.409 2.537 -20.210 1.00 95.81 83 LYS A C 1
ATOM 678 O O . LYS A 1 83 ? 4.245 1.875 -20.810 1.00 95.81 83 LYS A O 1
ATOM 683 N N . ALA A 1 84 ? 3.297 3.854 -20.372 1.00 96.94 84 ALA A N 1
ATOM 684 C CA . ALA A 1 84 ? 4.168 4.597 -21.276 1.00 96.94 84 ALA A CA 1
ATOM 685 C C . ALA A 1 84 ? 5.643 4.542 -20.844 1.00 96.94 84 ALA A C 1
ATOM 687 O O . ALA A 1 84 ? 6.528 4.506 -21.696 1.00 96.94 84 ALA A O 1
ATOM 688 N N . GLU A 1 85 ? 5.921 4.545 -19.540 1.00 96.31 85 GLU A N 1
ATOM 689 C CA . GLU A 1 85 ? 7.284 4.397 -19.031 1.00 96.31 85 GLU A CA 1
ATOM 690 C C . GLU A 1 85 ? 7.814 2.973 -19.225 1.00 96.31 85 GLU A C 1
ATOM 692 O O . GLU A 1 85 ? 8.950 2.806 -19.664 1.00 96.31 85 GLU A O 1
ATOM 697 N N . LEU A 1 86 ? 6.974 1.957 -19.006 1.00 96.69 86 LEU A N 1
ATOM 698 C CA . LEU A 1 86 ? 7.326 0.559 -19.246 1.00 96.69 86 LEU A CA 1
ATOM 699 C C . LEU A 1 86 ? 7.729 0.329 -20.708 1.00 96.69 86 LEU A C 1
ATOM 701 O O . LEU A 1 86 ? 8.765 -0.278 -20.963 1.00 96.69 86 LEU A O 1
ATOM 705 N N . GLU A 1 87 ? 6.986 0.891 -21.664 1.00 96.88 87 GLU A N 1
ATOM 706 C CA . GLU A 1 87 ? 7.336 0.834 -23.091 1.00 96.88 87 GLU A CA 1
ATOM 707 C C . GLU A 1 87 ? 8.712 1.453 -23.386 1.00 96.88 87 GLU A C 1
ATOM 709 O O . GLU A 1 87 ? 9.506 0.898 -24.147 1.00 96.88 87 GLU A O 1
ATOM 714 N N . LYS A 1 88 ? 9.053 2.584 -22.751 1.00 97.44 88 LYS A N 1
ATOM 715 C CA . LYS A 1 88 ? 10.387 3.191 -22.909 1.00 97.44 88 LYS A CA 1
ATOM 716 C C . LYS A 1 88 ? 11.483 2.311 -22.321 1.00 97.44 88 LYS A C 1
ATOM 718 O O . LYS A 1 88 ? 12.548 2.190 -22.929 1.00 97.44 88 LYS A O 1
ATOM 723 N N . VAL A 1 89 ? 11.242 1.734 -21.144 1.00 97.06 89 VAL A N 1
ATOM 724 C CA . VAL A 1 89 ? 12.186 0.828 -20.480 1.00 97.06 89 VAL A CA 1
ATOM 725 C C . VAL A 1 89 ? 12.409 -0.413 -21.343 1.00 97.06 89 VAL A C 1
ATOM 727 O O . VAL A 1 89 ? 13.563 -0.752 -21.603 1.00 97.06 89 VAL A O 1
ATOM 730 N N . ASN A 1 90 ? 11.342 -1.012 -21.878 1.00 96.06 90 ASN A N 1
ATOM 731 C CA . ASN A 1 90 ? 11.407 -2.151 -22.794 1.00 96.06 90 ASN A CA 1
ATOM 732 C C . ASN A 1 90 ? 12.216 -1.824 -24.049 1.00 96.06 90 ASN A C 1
ATOM 734 O O . ASN A 1 90 ? 13.177 -2.526 -24.360 1.00 96.06 90 ASN A O 1
ATOM 738 N N . ALA A 1 91 ? 11.925 -0.703 -24.712 1.00 96.62 91 ALA A N 1
ATOM 739 C CA . ALA A 1 91 ? 12.675 -0.280 -25.893 1.00 96.62 91 ALA A CA 1
ATOM 740 C C . ALA A 1 91 ? 14.172 -0.041 -25.597 1.00 96.62 91 ALA A C 1
ATOM 742 O O . ALA A 1 91 ? 15.034 -0.279 -26.447 1.00 96.62 91 ALA A O 1
ATOM 743 N N . GLU A 1 92 ? 14.511 0.447 -24.401 1.00 95.50 92 GLU A N 1
ATOM 744 C CA . GLU A 1 92 ? 15.895 0.696 -23.987 1.00 95.50 92 GLU A CA 1
ATOM 745 C C . GLU A 1 92 ? 16.638 -0.601 -23.609 1.00 95.50 92 GLU A C 1
ATOM 747 O O . GLU A 1 92 ? 17.843 -0.702 -23.882 1.00 95.50 92 GLU A O 1
ATOM 752 N N . ILE A 1 93 ? 15.928 -1.581 -23.032 1.00 94.94 93 ILE A N 1
ATOM 753 C CA . ILE A 1 93 ? 16.404 -2.953 -22.798 1.00 94.94 93 ILE A CA 1
ATOM 754 C C . ILE A 1 93 ? 16.687 -3.626 -24.140 1.00 94.94 93 ILE A C 1
ATOM 756 O O . ILE A 1 93 ? 17.829 -4.012 -24.383 1.00 94.94 93 ILE A O 1
ATOM 760 N N . GLU A 1 94 ? 15.707 -3.677 -25.046 1.00 92.75 94 GLU A N 1
ATOM 761 C CA . GLU A 1 94 ? 15.849 -4.288 -26.374 1.00 92.75 94 GLU A CA 1
ATOM 762 C C . GLU A 1 94 ? 17.027 -3.693 -27.145 1.00 92.75 94 GLU A C 1
ATOM 764 O O . GLU A 1 94 ? 17.852 -4.414 -27.701 1.00 92.75 94 GLU A O 1
ATOM 769 N N . ARG A 1 95 ? 17.161 -2.362 -27.138 1.00 90.69 95 ARG A N 1
ATOM 770 C CA . ARG A 1 95 ? 18.271 -1.667 -27.802 1.00 90.69 95 ARG A CA 1
ATOM 771 C C . ARG A 1 95 ? 19.642 -2.113 -27.289 1.00 90.69 95 ARG A C 1
ATOM 773 O O . ARG A 1 95 ? 20.595 -2.126 -28.065 1.00 90.69 95 ARG A O 1
ATOM 780 N N . ARG A 1 96 ? 19.768 -2.416 -25.996 1.00 88.75 96 ARG A N 1
ATOM 781 C CA . ARG A 1 96 ? 21.037 -2.825 -25.371 1.00 88.75 96 ARG A CA 1
ATOM 782 C C . ARG A 1 96 ? 21.297 -4.314 -25.423 1.00 88.75 96 ARG A C 1
ATOM 784 O O . ARG A 1 96 ? 22.463 -4.694 -25.422 1.00 88.75 96 ARG A O 1
ATOM 791 N N . ASP A 1 97 ? 20.242 -5.112 -25.457 1.00 86.06 97 ASP A N 1
ATOM 792 C CA . ASP A 1 97 ? 20.333 -6.565 -25.552 1.00 86.06 97 ASP A CA 1
ATOM 793 C C . ASP A 1 97 ? 20.624 -7.035 -26.987 1.00 86.06 97 ASP A C 1
ATOM 795 O O . ASP A 1 97 ? 21.043 -8.169 -27.215 1.00 86.06 97 ASP A O 1
ATOM 799 N N . GLN A 1 98 ? 20.473 -6.146 -27.980 1.00 82.81 98 GLN A N 1
ATOM 800 C CA . GLN A 1 98 ? 20.814 -6.464 -29.362 1.00 82.81 98 GLN A CA 1
ATOM 801 C C . GLN A 1 98 ? 22.261 -6.971 -29.498 1.00 82.81 98 GLN A C 1
ATOM 803 O O . GLN A 1 98 ? 23.212 -6.296 -29.082 1.00 82.81 98 GLN A O 1
ATOM 808 N N . PRO A 1 99 ? 22.464 -8.127 -30.159 1.00 78.88 99 PRO A N 1
ATOM 809 C CA . PRO A 1 99 ? 23.795 -8.665 -30.359 1.00 78.88 99 PRO A CA 1
ATOM 810 C C . PRO A 1 99 ? 24.605 -7.728 -31.261 1.00 78.88 99 PRO A C 1
ATOM 812 O O . PRO A 1 99 ? 24.129 -7.264 -32.298 1.00 78.88 99 PRO A O 1
ATOM 815 N N . VAL A 1 100 ? 25.866 -7.488 -30.885 1.00 79.19 100 VAL A N 1
ATOM 816 C CA . VAL A 1 100 ? 26.793 -6.597 -31.614 1.00 79.19 100 VAL A CA 1
ATOM 817 C C . VAL A 1 100 ? 26.938 -6.994 -33.089 1.00 79.19 100 VAL A C 1
ATOM 819 O O . VAL A 1 100 ? 27.120 -6.131 -33.950 1.00 79.19 100 VAL A O 1
ATOM 822 N N . VAL A 1 101 ? 26.846 -8.293 -33.375 1.00 77.62 101 VAL A N 1
ATOM 823 C CA . VAL A 1 101 ? 26.743 -8.869 -34.717 1.00 77.62 101 VAL A CA 1
ATOM 824 C C . VAL A 1 101 ? 25.766 -10.043 -34.682 1.00 77.62 101 VAL A C 1
ATOM 826 O O . VAL A 1 101 ? 25.745 -10.804 -33.719 1.00 77.62 101 VAL A O 1
ATOM 829 N N . ARG A 1 102 ? 24.951 -10.190 -35.732 1.00 75.19 102 ARG A N 1
ATOM 830 C CA . ARG A 1 102 ? 23.990 -11.302 -35.862 1.00 75.19 102 ARG A CA 1
ATOM 831 C C . ARG A 1 102 ? 24.636 -12.594 -36.367 1.00 75.19 102 ARG A C 1
ATOM 833 O O . ARG A 1 102 ? 24.100 -13.671 -36.137 1.00 75.19 102 ARG A O 1
ATOM 840 N N . ASP A 1 103 ? 25.775 -12.480 -37.047 1.00 76.50 103 ASP A N 1
ATOM 841 C CA . ASP A 1 103 ? 26.534 -13.619 -37.553 1.00 76.50 103 ASP A CA 1
ATOM 842 C C . ASP A 1 103 ? 27.476 -14.166 -36.471 1.00 76.50 103 ASP A C 1
ATOM 844 O O . ASP A 1 103 ? 28.394 -13.486 -36.007 1.00 76.50 103 ASP A O 1
ATOM 848 N N . ARG A 1 104 ? 27.252 -15.422 -36.085 1.00 68.12 104 ARG A N 1
ATOM 849 C CA . ARG A 1 104 ? 28.062 -16.131 -35.091 1.00 68.12 104 ARG A CA 1
ATOM 850 C C . ARG A 1 104 ? 29.474 -16.435 -35.603 1.00 68.12 104 ARG A C 1
ATOM 852 O O . ARG A 1 104 ? 30.406 -16.459 -34.799 1.00 68.12 104 ARG A O 1
ATOM 859 N N . ALA A 1 105 ? 29.657 -16.615 -36.914 1.00 70.06 105 ALA A N 1
ATOM 860 C CA . ALA A 1 105 ? 30.972 -16.837 -37.516 1.00 70.06 105 ALA A CA 1
ATOM 861 C C . ALA A 1 105 ? 31.863 -15.589 -37.406 1.00 70.06 105 ALA A C 1
ATOM 863 O O . ALA A 1 105 ? 33.071 -15.706 -37.203 1.00 70.06 105 ALA A O 1
ATOM 864 N N . ALA A 1 106 ? 31.260 -14.396 -37.416 1.00 65.31 106 ALA A N 1
ATOM 865 C CA . ALA A 1 106 ? 31.962 -13.129 -37.229 1.00 65.31 106 ALA A CA 1
ATOM 866 C C . ALA A 1 106 ? 32.518 -12.925 -35.805 1.00 65.31 106 ALA A C 1
ATOM 868 O O . ALA A 1 106 ? 33.315 -12.011 -35.609 1.00 65.31 106 ALA A O 1
ATOM 869 N N . VAL A 1 107 ? 32.117 -13.746 -34.822 1.00 64.50 107 VAL A N 1
ATOM 870 C CA . VAL A 1 107 ? 32.557 -13.661 -33.412 1.00 64.50 107 VAL A CA 1
ATOM 871 C C . VAL A 1 107 ? 33.570 -14.750 -33.038 1.00 64.50 107 VAL A C 1
ATOM 873 O O . VAL A 1 107 ? 34.387 -14.535 -32.150 1.00 64.50 107 VAL A O 1
ATOM 876 N N . GLY A 1 108 ? 33.536 -15.910 -33.702 1.00 64.38 108 GLY A N 1
ATOM 877 C CA . GLY A 1 108 ? 34.375 -17.072 -33.368 1.00 64.38 108 GLY A CA 1
ATOM 878 C C . GLY A 1 108 ? 35.768 -17.111 -34.017 1.00 64.38 108 GLY A C 1
ATOM 879 O O . GLY A 1 108 ? 36.508 -18.058 -33.767 1.00 64.38 108 GLY A O 1
ATOM 880 N N . GLY A 1 109 ? 36.116 -16.130 -34.860 1.00 72.12 109 GLY A N 1
ATOM 881 C CA . GLY A 1 109 ? 37.375 -16.072 -35.620 1.00 72.12 109 GLY A CA 1
ATOM 882 C C . GLY A 1 109 ? 38.161 -14.771 -35.410 1.00 72.12 109 GLY A C 1
ATOM 883 O O . GLY A 1 109 ? 38.053 -14.131 -34.367 1.00 72.12 109 GLY A O 1
ATOM 884 N N . TYR A 1 110 ? 38.952 -14.348 -36.406 1.00 68.12 110 TYR A N 1
ATOM 885 C CA . TYR A 1 110 ? 39.644 -13.050 -36.378 1.00 68.12 110 TYR A CA 1
ATOM 886 C C . TYR A 1 110 ? 38.624 -11.902 -36.491 1.00 68.12 110 TYR A C 1
ATOM 888 O O . TYR A 1 110 ? 38.313 -11.408 -37.574 1.00 68.12 110 TYR A O 1
ATOM 896 N N . THR A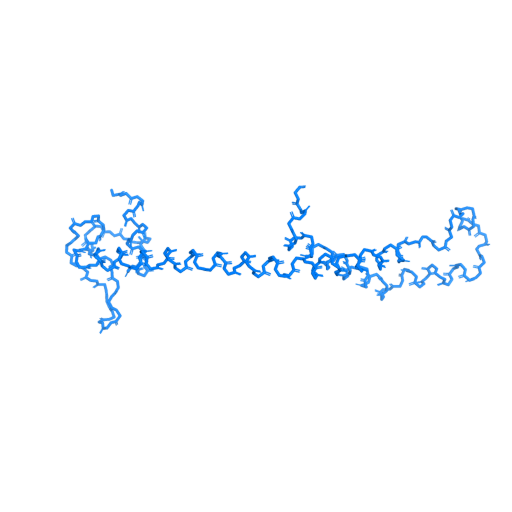 1 111 ? 38.051 -11.509 -35.352 1.00 76.69 111 THR A N 1
ATOM 897 C CA . THR A 1 111 ? 37.094 -10.405 -35.235 1.00 76.69 111 THR A CA 1
ATOM 898 C C . THR A 1 111 ? 37.721 -9.087 -35.664 1.00 76.69 111 THR A C 1
ATOM 900 O O . THR A 1 111 ? 38.780 -8.696 -35.170 1.00 76.69 111 THR A O 1
ATOM 903 N N . HIS A 1 112 ? 37.014 -8.335 -36.508 1.00 81.19 112 HIS A N 1
ATOM 904 C CA . HIS A 1 112 ? 37.411 -6.971 -36.832 1.00 81.19 112 HIS A CA 1
ATOM 905 C C . HIS A 1 112 ? 37.473 -6.110 -35.546 1.00 81.19 112 HIS A C 1
ATOM 907 O O . HIS A 1 112 ? 36.548 -6.181 -34.726 1.00 81.19 112 HIS A O 1
ATOM 913 N N . PRO A 1 113 ? 38.489 -5.242 -35.354 1.00 83.56 113 PRO A N 1
ATOM 914 C CA . PRO A 1 113 ? 38.669 -4.474 -34.115 1.00 83.56 113 PRO A CA 1
ATOM 915 C C . PRO A 1 113 ? 37.455 -3.634 -33.684 1.00 83.56 113 PRO A C 1
ATOM 917 O O . PRO A 1 113 ? 37.263 -3.379 -32.496 1.00 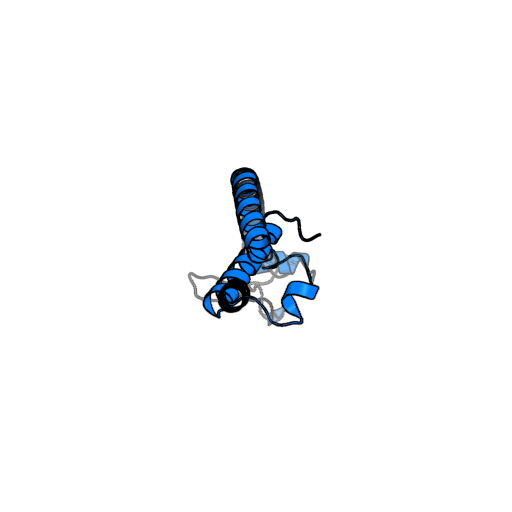83.56 113 PRO A O 1
ATOM 920 N N . SER A 1 114 ? 36.613 -3.201 -34.628 1.00 82.81 114 SER A N 1
ATOM 921 C CA . SER A 1 114 ? 35.373 -2.472 -34.318 1.00 82.81 114 SER A CA 1
ATOM 922 C C . SER A 1 114 ? 34.312 -3.341 -33.628 1.00 82.81 114 SER A C 1
ATOM 924 O O . SER A 1 114 ? 33.581 -2.828 -32.781 1.00 82.81 114 SER A O 1
ATOM 926 N N . ILE A 1 115 ? 34.246 -4.639 -33.943 1.00 82.38 115 ILE A N 1
ATOM 927 C CA . ILE A 1 115 ? 33.332 -5.603 -33.311 1.00 82.38 115 ILE A CA 1
ATOM 928 C C . ILE A 1 115 ? 33.789 -5.851 -31.873 1.00 82.38 115 ILE A C 1
ATOM 930 O O . ILE A 1 115 ? 32.990 -5.727 -30.948 1.00 82.38 115 ILE A O 1
ATOM 934 N N . TRP A 1 116 ? 35.091 -6.078 -31.675 1.00 82.62 116 TRP A N 1
ATOM 935 C CA . TRP A 1 116 ? 35.682 -6.258 -30.347 1.00 82.62 116 TRP A CA 1
ATOM 936 C C . TRP A 1 116 ? 35.471 -5.035 -29.441 1.00 82.62 116 TRP A C 1
ATOM 938 O O . TRP A 1 116 ? 35.048 -5.170 -28.294 1.00 82.62 116 TRP A O 1
ATOM 948 N N . LYS A 1 117 ? 35.683 -3.817 -29.965 1.00 84.94 117 LYS A N 1
ATOM 949 C CA . LYS A 1 117 ? 35.417 -2.574 -29.218 1.00 84.94 117 LYS A CA 1
ATOM 950 C C . LYS A 1 117 ? 33.952 -2.473 -28.788 1.00 84.94 117 LYS A C 1
ATOM 952 O O . LYS A 1 117 ? 33.685 -2.174 -27.629 1.00 84.94 117 LYS A O 1
ATOM 957 N N . LYS A 1 118 ? 33.010 -2.760 -29.693 1.00 84.31 118 LYS A N 1
ATOM 958 C CA . LYS A 1 118 ? 31.572 -2.740 -29.383 1.00 84.31 118 LYS A CA 1
ATOM 959 C C . LYS A 1 118 ? 31.185 -3.798 -28.345 1.00 84.31 118 LYS A C 1
ATOM 961 O O . LYS A 1 118 ? 30.433 -3.476 -27.433 1.00 84.31 118 LYS A O 1
ATOM 966 N N . GLN A 1 119 ? 31.736 -5.012 -28.425 1.00 84.06 119 GLN A N 1
ATOM 967 C CA . GLN A 1 119 ? 31.527 -6.059 -27.414 1.00 84.06 119 GLN A CA 1
ATOM 968 C C . GLN A 1 119 ? 32.052 -5.636 -26.042 1.00 84.06 119 GLN A C 1
ATOM 970 O O . GLN A 1 119 ? 31.344 -5.759 -25.046 1.00 84.06 119 GLN A O 1
ATOM 975 N N . LYS A 1 120 ? 33.258 -5.062 -25.987 1.00 85.19 120 LYS A N 1
ATOM 976 C CA . LYS A 1 120 ? 33.834 -4.552 -24.740 1.00 85.19 120 LYS A CA 1
ATOM 977 C C . LYS A 1 120 ? 32.981 -3.438 -24.126 1.00 85.19 120 LYS A C 1
ATOM 979 O O . LYS A 1 120 ? 32.822 -3.393 -22.913 1.00 85.19 120 LYS A O 1
ATOM 984 N N . THR A 1 121 ? 32.415 -2.548 -24.943 1.00 84.94 121 THR A N 1
ATOM 985 C CA . THR A 1 121 ? 31.491 -1.509 -24.462 1.00 84.94 121 THR A CA 1
ATOM 986 C C . THR A 1 121 ? 30.169 -2.102 -23.971 1.00 84.94 121 THR A C 1
ATOM 988 O O . THR A 1 121 ? 29.689 -1.697 -22.912 1.00 84.94 121 THR A O 1
ATOM 991 N N . ALA A 1 122 ? 2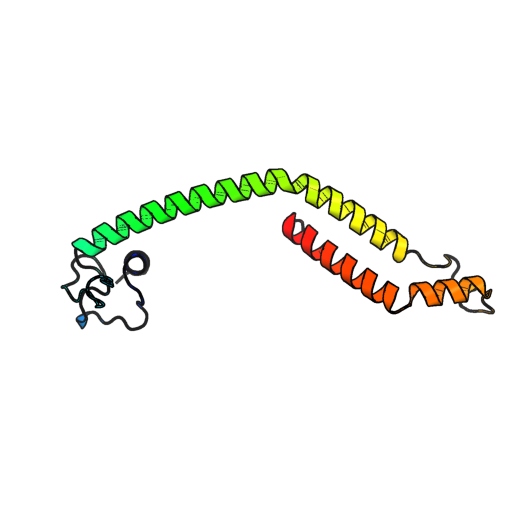9.602 -3.079 -24.684 1.00 84.12 122 ALA A N 1
ATOM 992 C CA . ALA A 1 122 ? 28.373 -3.763 -24.278 1.00 84.12 122 ALA A CA 1
ATOM 993 C C . ALA A 1 122 ? 28.537 -4.503 -22.938 1.00 84.12 122 ALA A C 1
ATOM 995 O O . ALA A 1 122 ? 27.642 -4.466 -22.099 1.00 84.12 122 ALA A O 1
ATOM 996 N N . LEU A 1 123 ? 29.708 -5.093 -22.699 1.00 85.69 123 LEU A N 1
ATOM 997 C CA . LEU A 1 123 ? 30.051 -5.785 -21.452 1.00 85.69 123 LEU A CA 1
ATOM 998 C C . LEU A 1 123 ? 30.740 -4.883 -20.417 1.00 85.69 123 LEU A C 1
ATOM 1000 O O . LEU A 1 123 ? 31.275 -5.378 -19.431 1.00 85.69 123 LEU A O 1
ATOM 1004 N N . SER A 1 124 ? 30.765 -3.565 -20.628 1.00 89.81 124 SER A N 1
ATOM 1005 C CA . SER A 1 124 ? 31.359 -2.650 -19.652 1.00 89.81 124 SER A CA 1
ATOM 1006 C C . SER A 1 124 ? 30.536 -2.609 -18.365 1.00 89.81 124 SER A C 1
ATOM 1008 O O . SER A 1 124 ? 29.305 -2.618 -18.416 1.00 89.81 124 SER A O 1
ATOM 1010 N N . ASP A 1 125 ? 31.198 -2.458 -17.216 1.00 91.38 125 ASP A N 1
ATOM 1011 C CA . ASP A 1 125 ? 30.537 -2.372 -15.903 1.00 91.38 125 ASP A CA 1
ATOM 1012 C C . ASP A 1 125 ? 29.454 -1.287 -15.859 1.00 91.38 125 ASP A C 1
ATOM 1014 O O . ASP A 1 125 ? 28.408 -1.446 -15.231 1.00 91.38 125 ASP A O 1
ATOM 1018 N N . THR A 1 126 ? 29.671 -0.176 -16.570 1.00 91.69 126 THR A N 1
ATOM 1019 C CA . THR A 1 126 ? 28.678 0.895 -16.694 1.00 91.69 126 THR A CA 1
ATOM 1020 C C . THR A 1 126 ? 27.431 0.434 -17.448 1.00 91.69 126 THR A C 1
ATOM 1022 O O . THR A 1 126 ? 26.318 0.748 -17.019 1.00 91.69 126 THR A O 1
ATOM 1025 N N . ASN A 1 127 ? 27.585 -0.314 -18.547 1.00 89.38 127 ASN A N 1
ATOM 1026 C CA . ASN A 1 127 ? 26.444 -0.842 -19.291 1.00 89.38 127 ASN A CA 1
ATOM 1027 C C . ASN A 1 127 ? 25.724 -1.944 -18.504 1.00 89.38 127 ASN A C 1
ATOM 1029 O O . ASN A 1 127 ? 24.502 -1.906 -18.412 1.00 89.38 127 ASN A O 1
ATOM 1033 N N . VAL A 1 128 ? 26.465 -2.847 -17.854 1.00 91.06 128 VAL A N 1
ATOM 1034 C CA . VAL A 1 128 ? 25.904 -3.892 -16.979 1.00 91.06 128 VAL A CA 1
ATOM 1035 C C . VAL A 1 128 ? 25.096 -3.271 -15.836 1.00 91.06 128 VAL A C 1
ATOM 1037 O O . VAL A 1 128 ? 23.942 -3.637 -15.620 1.00 91.06 128 VAL A O 1
ATOM 1040 N N . LYS A 1 129 ? 25.644 -2.257 -15.152 1.00 94.12 129 LYS A N 1
ATOM 1041 C CA . LYS A 1 129 ? 24.929 -1.521 -14.098 1.00 94.12 129 LYS A CA 1
ATOM 1042 C C . LYS A 1 129 ? 23.663 -0.853 -14.631 1.00 94.12 129 LYS A C 1
ATOM 1044 O O . LYS A 1 129 ? 22.629 -0.868 -13.966 1.00 94.12 129 LYS A O 1
ATOM 1049 N N . ARG A 1 130 ? 23.727 -0.260 -15.826 1.00 93.50 130 ARG A N 1
ATOM 1050 C CA . ARG A 1 130 ? 22.564 0.379 -16.454 1.00 93.50 130 ARG A CA 1
ATOM 1051 C C . ARG A 1 130 ? 21.490 -0.643 -16.827 1.00 93.50 130 ARG A C 1
ATOM 1053 O O . ARG A 1 130 ? 20.325 -0.377 -16.560 1.00 93.50 130 ARG A O 1
ATOM 1060 N N . MET A 1 131 ? 21.870 -1.806 -17.353 1.00 94.44 131 MET A N 1
ATOM 1061 C CA . MET A 1 131 ? 20.947 -2.913 -17.616 1.00 94.44 131 MET A CA 1
ATOM 1062 C C . MET A 1 131 ? 20.276 -3.417 -16.339 1.00 94.44 131 MET A C 1
ATOM 1064 O O . MET A 1 131 ? 19.059 -3.552 -16.310 1.00 94.44 131 MET A O 1
ATOM 1068 N N . ALA A 1 132 ? 21.032 -3.606 -15.256 1.00 95.06 132 ALA A N 1
ATOM 1069 C CA . ALA A 1 132 ? 20.467 -4.008 -13.969 1.00 95.06 132 ALA A CA 1
ATOM 1070 C C . ALA A 1 132 ? 19.470 -2.975 -13.410 1.00 95.06 132 ALA A C 1
ATOM 1072 O O . ALA A 1 132 ? 18.485 -3.337 -12.772 1.00 95.06 132 ALA A O 1
ATOM 1073 N N . ASN A 1 133 ? 19.703 -1.679 -13.638 1.00 97.06 133 ASN A N 1
ATOM 1074 C CA . ASN A 1 133 ? 18.745 -0.639 -13.258 1.00 97.06 133 ASN A CA 1
ATOM 1075 C C . ASN A 1 133 ? 17.463 -0.711 -14.094 1.00 97.06 133 ASN A C 1
ATOM 1077 O O . ASN A 1 133 ? 16.384 -0.596 -13.527 1.00 97.06 133 ASN A O 1
ATOM 1081 N N . LEU A 1 134 ? 17.581 -0.915 -15.411 1.00 96.94 134 LEU A N 1
ATOM 1082 C CA . LEU A 1 134 ? 16.427 -1.030 -16.308 1.00 96.94 134 LEU A CA 1
ATOM 1083 C C . LEU A 1 134 ? 15.552 -2.235 -15.950 1.00 96.94 134 LEU A C 1
ATOM 1085 O O . LEU A 1 134 ? 14.338 -2.093 -15.892 1.00 96.94 134 LEU A O 1
ATOM 1089 N N . TRP A 1 135 ? 16.155 -3.382 -15.630 1.00 96.25 135 TRP A N 1
ATOM 1090 C CA . TRP A 1 135 ? 15.410 -4.563 -15.185 1.00 96.25 135 TRP A CA 1
ATOM 1091 C C . TRP A 1 135 ? 14.682 -4.344 -13.854 1.00 96.25 135 TRP A C 1
ATOM 1093 O O . TRP A 1 135 ? 13.520 -4.712 -13.730 1.00 96.25 135 TRP A O 1
ATOM 1103 N N . ARG A 1 136 ? 15.310 -3.665 -12.884 1.00 97.06 136 ARG A N 1
ATOM 1104 C CA . ARG A 1 136 ? 14.632 -3.300 -11.626 1.00 97.06 136 ARG A CA 1
ATOM 1105 C C . ARG A 1 136 ? 13.469 -2.337 -11.846 1.00 97.06 136 ARG A C 1
ATOM 1107 O O . ARG A 1 136 ? 12.446 -2.460 -11.181 1.00 97.06 136 ARG A O 1
ATOM 1114 N N . GLU A 1 137 ? 13.624 -1.384 -12.761 1.00 96.38 137 GLU A N 1
ATOM 1115 C CA . GLU A 1 137 ? 12.550 -0.453 -13.117 1.00 96.38 137 GLU A CA 1
ATOM 1116 C C . GLU A 1 137 ? 11.402 -1.178 -13.830 1.00 96.38 137 GLU A C 1
ATOM 1118 O O . GLU A 1 137 ? 10.238 -0.956 -13.509 1.00 96.38 137 GLU A O 1
ATOM 1123 N N . HIS A 1 138 ? 11.723 -2.109 -14.732 1.00 96.44 138 HIS A N 1
ATOM 1124 C CA . HIS A 1 138 ? 10.751 -2.981 -15.385 1.00 96.44 138 HIS A CA 1
ATOM 1125 C C . HIS A 1 138 ? 9.940 -3.792 -14.362 1.00 96.44 138 HIS A C 1
ATOM 1127 O O . HIS A 1 138 ? 8.711 -3.740 -14.376 1.00 96.44 138 HIS A O 1
ATOM 1133 N N . GLU A 1 139 ? 10.609 -4.492 -13.440 1.00 96.06 139 GLU A N 1
ATOM 1134 C CA . GLU A 1 139 ? 9.970 -5.241 -12.342 1.00 96.06 139 GLU A CA 1
ATOM 1135 C C . GLU A 1 139 ? 9.117 -4.335 -11.440 1.00 96.06 139 GLU A C 1
ATOM 1137 O O . GLU A 1 139 ? 8.043 -4.709 -10.972 1.00 96.06 139 GLU A O 1
ATOM 1142 N N . HIS A 1 140 ? 9.573 -3.108 -11.186 1.00 95.31 140 HIS A N 1
ATOM 1143 C CA . HIS A 1 140 ? 8.808 -2.160 -10.389 1.00 95.31 140 HIS A CA 1
ATOM 1144 C C . HIS A 1 140 ? 7.513 -1.731 -11.094 1.00 95.31 140 HIS A C 1
ATOM 1146 O O . HIS A 1 140 ? 6.444 -1.729 -10.477 1.00 95.31 140 HIS A O 1
ATOM 1152 N N . LEU A 1 141 ? 7.599 -1.379 -12.378 1.00 94.94 141 LEU A N 1
ATOM 1153 C CA . LEU A 1 141 ? 6.469 -0.911 -13.178 1.00 94.94 141 LEU A CA 1
ATOM 1154 C C . LEU A 1 141 ? 5.446 -2.022 -13.432 1.00 94.94 141 LEU A C 1
ATOM 1156 O O . LEU A 1 141 ? 4.251 -1.783 -13.265 1.00 94.94 141 LEU A O 1
ATOM 1160 N N . THR A 1 142 ? 5.893 -3.234 -13.756 1.00 93.88 142 THR A N 1
ATOM 1161 C CA . THR A 1 142 ? 5.028 -4.420 -13.927 1.00 93.88 142 THR A CA 1
ATOM 1162 C C . THR A 1 142 ? 4.237 -4.727 -12.656 1.00 93.88 142 THR A C 1
ATOM 1164 O O . THR A 1 142 ? 3.006 -4.833 -12.704 1.00 93.88 142 THR A O 1
ATOM 1167 N N . LYS A 1 143 ? 4.892 -4.677 -11.490 1.00 93.25 143 LYS A N 1
ATOM 1168 C CA . LYS A 1 143 ? 4.231 -4.802 -10.185 1.00 93.25 143 LYS A CA 1
ATOM 1169 C C . LYS A 1 143 ? 3.213 -3.697 -9.904 1.00 93.25 143 LYS A C 1
ATOM 1171 O O . LYS A 1 143 ? 2.144 -3.956 -9.344 1.00 93.25 143 LYS A O 1
ATOM 1176 N N . LEU A 1 144 ? 3.520 -2.448 -10.262 1.00 91.12 144 LEU A N 1
ATOM 1177 C CA . LEU A 1 144 ? 2.587 -1.325 -10.105 1.00 91.12 144 LEU A CA 1
ATOM 1178 C C . LEU A 1 144 ? 1.363 -1.468 -11.018 1.00 91.12 144 LEU A C 1
ATOM 1180 O O . LEU A 1 144 ? 0.237 -1.210 -10.578 1.00 91.12 144 LEU A O 1
ATOM 1184 N N . ILE A 1 145 ? 1.568 -1.906 -12.260 1.00 92.00 145 ILE A N 1
ATOM 1185 C CA . ILE A 1 145 ? 0.520 -2.118 -13.266 1.00 92.00 145 ILE A CA 1
ATOM 1186 C C . ILE A 1 145 ? -0.329 -3.355 -12.938 1.00 92.00 145 ILE A C 1
ATOM 1188 O O . ILE A 1 145 ? -1.531 -3.343 -13.207 1.00 92.00 145 ILE A O 1
ATOM 1192 N N . GLY A 1 146 ? 0.237 -4.340 -12.236 1.00 84.62 146 GLY A N 1
ATOM 1193 C CA . GLY A 1 146 ? -0.432 -5.585 -11.856 1.00 84.62 146 GLY A CA 1
ATOM 1194 C C . GLY A 1 146 ? -0.394 -6.663 -12.940 1.00 84.62 146 GLY A C 1
ATOM 1195 O O . GLY A 1 146 ? -1.279 -7.511 -12.945 1.00 84.62 146 GLY A O 1
ATOM 1196 N N . ASP A 1 147 ? 0.602 -6.614 -13.828 1.00 67.06 147 ASP A N 1
ATOM 1197 C CA . ASP A 1 147 ? 0.800 -7.600 -14.902 1.00 67.06 147 ASP A CA 1
ATOM 1198 C C . ASP A 1 147 ? 1.623 -8.828 -14.433 1.00 67.06 147 ASP A C 1
ATOM 1200 O O . ASP A 1 147 ? 1.832 -9.759 -15.204 1.00 67.06 147 ASP A O 1
ATOM 1204 N N . ASP A 1 148 ? 2.048 -8.863 -13.160 1.00 55.12 148 ASP A N 1
ATOM 1205 C CA . ASP A 1 148 ? 2.766 -9.982 -12.513 1.00 55.12 148 ASP A CA 1
ATOM 1206 C C . ASP A 1 148 ? 1.825 -11.145 -12.100 1.00 55.12 148 ASP A C 1
ATOM 1208 O O . ASP A 1 148 ? 1.862 -11.599 -10.949 1.00 55.12 148 ASP A O 1
ATOM 1212 N N . ALA A 1 149 ? 0.942 -11.597 -12.997 1.00 40.97 149 ALA A N 1
ATOM 1213 C CA . ALA A 1 149 ? 0.020 -12.722 -12.770 1.00 40.97 149 ALA A CA 1
ATOM 1214 C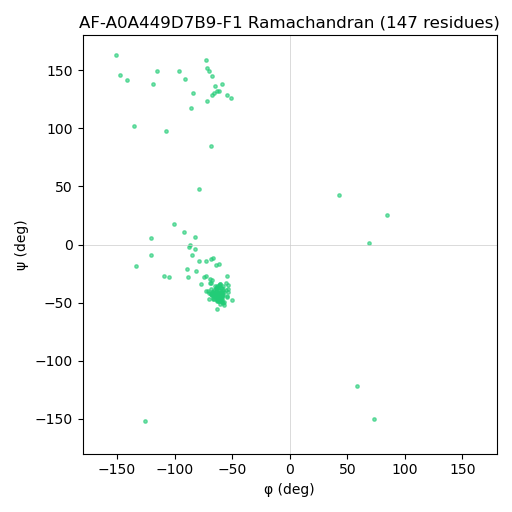 C . ALA A 1 149 ? 0.343 -13.933 -13.655 1.00 40.97 149 ALA A C 1
ATOM 1216 O O . ALA A 1 149 ? 0.449 -13.754 -14.889 1.00 40.97 149 ALA A O 1
#

Solvent-accessible surface area (backbone atoms only — not comparable to full-atom values): 8516 Å² total; per-residue (Å²): 136,54,71,70,43,50,60,41,44,57,64,42,22,88,70,65,91,86,69,50,83,92,57,23,9,54,35,53,37,75,96,71,76,37,64,62,45,42,69,48,74,54,72,58,23,23,69,71,56,41,56,51,14,54,54,48,49,52,51,50,50,54,52,49,53,51,52,50,52,51,51,50,54,49,45,66,68,43,47,64,57,48,52,56,49,42,53,53,45,50,55,54,47,55,67,66,68,53,66,92,59,89,55,68,70,63,66,78,55,94,50,55,70,70,57,54,52,50,49,52,54,62,69,26,70,68,43,48,52,50,50,56,50,46,52,52,48,45,55,50,41,36,57,72,74,61,70,81,117

Sequence (149 aa):
MNEHDMRLALHVALRMDDYRVGNGCPAWIESAERLCGKEPVRGYLCNRHHNVAVKRQQKALEEAATRAREREAYRARKLPEWKAELEKVNAEIERRDQPVVRDRAAVGGYTHPSIWKKQKTALSDTNVKRMANLWREHEHLTKLIGDDA